Protein AF-A0AAD9Y9P7-F1 (afdb_monomer_lite)

pLDDT: mean 88.05, std 9.06, range [49.75, 97.0]

Organism: Colletotrichum kahawae (NCBI:txid34407)

Foldseek 3Di:
DDDDDPVCVVVVHDDPPPDPPLVVDDPVLSVLLVCLVVVNDLFLVNCVVVVPPPWDQAKPLGHGRGSLCLLVRPQLVVCL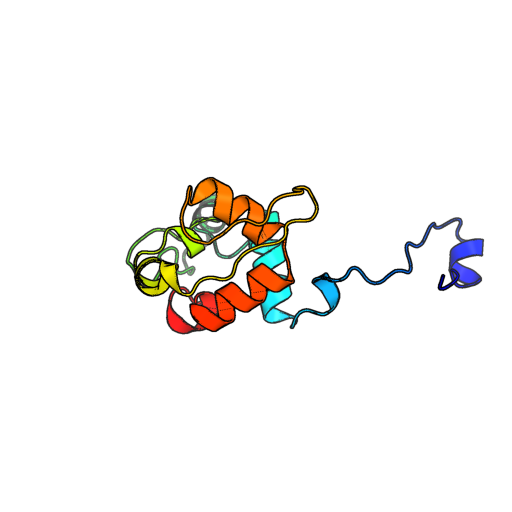QQQDFADAPPDPDTRHSPDDSVVVSVRLSRGSVSVVSSCVSRVCCNPTGDRD

Structure (mmCIF, N/CA/C/O backbone):
data_AF-A0AAD9Y9P7-F1
#
_entry.id   AF-A0AAD9Y9P7-F1
#
loop_
_atom_site.group_PDB
_atom_site.id
_atom_site.type_symbol
_atom_site.label_atom_id
_atom_site.label_alt_id
_atom_site.label_comp_id
_atom_site.label_asym_id
_atom_site.label_entity_id
_atom_site.label_seq_id
_atom_site.pdbx_PDB_ins_code
_atom_site.Cartn_x
_atom_site.Cartn_y
_atom_site.Cartn_z
_atom_site.occupancy
_atom_site.B_iso_or_equiv
_atom_site.auth_seq_id
_atom_site.auth_comp_id
_atom_site.auth_asym_id
_atom_site.auth_atom_id
_atom_site.pdbx_PDB_model_num
ATOM 1 N N . MET A 1 1 ? 12.086 1.059 -30.889 1.00 49.75 1 MET A N 1
ATOM 2 C CA . MET A 1 1 ? 11.120 2.103 -30.479 1.00 49.75 1 MET A CA 1
ATOM 3 C C . MET A 1 1 ? 9.863 1.916 -31.300 1.00 49.75 1 MET A C 1
ATOM 5 O O . MET A 1 1 ? 9.971 1.855 -32.516 1.00 49.75 1 MET A O 1
ATOM 9 N N . GLN A 1 2 ? 8.704 1.767 -30.666 1.00 58.31 2 GLN A N 1
ATOM 10 C CA . GLN A 1 2 ? 7.433 1.750 -31.390 1.00 58.31 2 GLN A CA 1
ATOM 11 C C . GLN A 1 2 ? 7.151 3.185 -31.864 1.00 58.31 2 GLN A C 1
ATOM 13 O O . GLN A 1 2 ? 7.325 4.120 -31.083 1.00 58.31 2 GLN A O 1
ATOM 18 N N . GLU A 1 3 ? 6.822 3.379 -33.143 1.00 63.97 3 GLU A N 1
ATOM 19 C CA . GLU A 1 3 ? 6.573 4.710 -33.712 1.00 63.97 3 GLU A CA 1
ATOM 20 C C . GLU A 1 3 ? 5.110 5.142 -33.577 1.00 63.97 3 GLU A C 1
ATOM 22 O O . GLU A 1 3 ? 4.192 4.332 -33.706 1.00 63.97 3 GLU A O 1
ATOM 27 N N . ALA A 1 4 ? 4.895 6.444 -33.345 1.00 68.25 4 ALA A N 1
ATOM 28 C CA . ALA A 1 4 ? 3.566 7.046 -33.265 1.00 68.25 4 ALA A CA 1
ATOM 29 C C . ALA A 1 4 ? 2.796 6.849 -34.576 1.00 68.25 4 ALA A C 1
ATOM 31 O O . ALA A 1 4 ? 3.348 7.023 -35.666 1.00 68.25 4 ALA A O 1
ATOM 32 N N . THR A 1 5 ? 1.510 6.508 -34.472 1.00 80.94 5 THR A N 1
ATOM 33 C CA . THR A 1 5 ? 0.661 6.279 -35.645 1.00 80.94 5 THR A CA 1
ATOM 34 C C . THR A 1 5 ? 0.574 7.541 -36.521 1.00 80.94 5 THR A C 1
ATOM 36 O O . THR A 1 5 ? 0.690 8.659 -36.006 1.00 80.94 5 THR A O 1
ATOM 39 N N . PRO A 1 6 ? 0.327 7.410 -37.841 1.00 84.38 6 PRO A N 1
ATOM 40 C CA . PRO A 1 6 ? 0.247 8.556 -38.755 1.00 84.38 6 PRO A CA 1
ATOM 41 C C . PRO A 1 6 ? -0.744 9.637 -38.302 1.00 84.38 6 PRO A C 1
ATOM 43 O O . PRO A 1 6 ? -0.467 10.828 -38.422 1.00 84.38 6 PRO A O 1
ATOM 46 N N . ARG A 1 7 ? -1.864 9.225 -37.696 1.00 83.94 7 ARG A N 1
ATOM 47 C CA . ARG A 1 7 ? -2.877 10.129 -37.140 1.00 83.94 7 ARG A CA 1
ATOM 48 C C . ARG A 1 7 ? -2.356 10.936 -35.946 1.00 83.94 7 ARG A C 1
ATOM 50 O O . ARG A 1 7 ? -2.652 12.118 -35.842 1.00 83.94 7 ARG A O 1
ATOM 57 N N . TYR A 1 8 ? -1.556 10.329 -35.069 1.00 83.69 8 TYR A N 1
ATOM 58 C CA . TYR A 1 8 ? -0.927 11.030 -33.942 1.00 83.69 8 TYR A CA 1
ATOM 59 C C . TYR A 1 8 ? 0.060 12.100 -34.423 1.00 83.69 8 TYR A C 1
ATOM 61 O O . TYR A 1 8 ? 0.059 13.218 -33.910 1.00 83.69 8 TYR A O 1
ATOM 69 N N . LYS A 1 9 ? 0.848 11.768 -35.459 1.00 81.12 9 LYS A N 1
ATOM 70 C CA . LYS A 1 9 ? 1.776 12.701 -36.114 1.00 81.12 9 LYS A CA 1
ATOM 71 C C . LYS A 1 9 ? 1.021 13.878 -36.758 1.00 81.12 9 LYS A C 1
ATOM 73 O O . LYS A 1 9 ? 1.410 15.021 -36.551 1.00 81.12 9 LYS A O 1
ATOM 78 N N . GLN A 1 10 ? -0.087 13.619 -37.463 1.00 88.12 10 GLN A N 1
ATOM 79 C CA . GLN A 1 10 ? -0.937 14.661 -38.068 1.00 88.12 10 GLN A CA 1
ATOM 80 C C . GLN A 1 10 ? -1.559 15.619 -37.043 1.00 88.12 10 GLN A C 1
ATOM 82 O O . GLN A 1 10 ? -1.725 16.798 -37.332 1.00 88.12 10 GLN A O 1
ATOM 87 N N . LEU A 1 11 ? -1.882 15.126 -35.847 1.00 87.00 11 LEU A N 1
ATOM 88 C CA . LEU A 1 11 ? -2.436 15.937 -34.760 1.00 87.00 11 LEU A CA 1
ATOM 89 C C . LEU A 1 11 ? -1.367 16.734 -33.986 1.00 87.00 11 LEU A C 1
ATOM 91 O O . LEU A 1 11 ? -1.708 17.437 -33.040 1.00 87.00 11 LEU A O 1
ATOM 95 N N . GLY A 1 12 ? -0.081 16.611 -34.338 1.00 86.12 12 GLY A N 1
ATOM 96 C CA . GLY A 1 12 ? 1.017 17.271 -33.622 1.00 86.12 12 GLY A CA 1
ATOM 97 C C . GLY A 1 12 ? 1.253 16.727 -32.207 1.00 86.12 12 GLY A C 1
ATOM 98 O O . GLY A 1 12 ? 1.905 17.377 -31.391 1.00 86.12 12 GLY A O 1
ATOM 99 N N . LEU A 1 13 ? 0.723 15.540 -31.896 1.00 81.00 13 LEU A N 1
ATOM 100 C CA . LEU A 1 13 ? 0.790 14.952 -30.563 1.00 81.00 13 LEU A CA 1
ATOM 101 C C . LEU A 1 13 ? 2.077 14.141 -30.386 1.00 81.00 13 LEU A C 1
ATOM 103 O O . LEU A 1 13 ? 2.427 13.297 -31.214 1.00 81.00 13 LEU A O 1
ATOM 107 N N . LYS A 1 14 ? 2.757 14.341 -29.254 1.00 77.19 14 LYS A N 1
ATOM 108 C CA . LYS A 1 14 ? 3.862 13.477 -28.818 1.00 77.19 14 LYS A CA 1
ATOM 109 C C . LYS A 1 14 ? 3.287 12.296 -28.034 1.00 77.19 14 LYS A C 1
ATOM 111 O O . LYS A 1 14 ? 2.610 12.501 -27.032 1.00 77.19 14 LYS A O 1
ATOM 116 N N . ALA A 1 15 ? 3.559 11.073 -28.485 1.00 69.06 15 ALA A N 1
ATOM 117 C CA . ALA A 1 15 ? 3.222 9.853 -27.755 1.00 69.06 15 ALA A CA 1
ATOM 118 C C . ALA A 1 15 ? 4.489 9.194 -27.217 1.00 69.06 15 ALA A C 1
ATOM 120 O O . ALA A 1 15 ? 5.386 8.847 -27.987 1.00 69.06 15 ALA A O 1
ATOM 121 N N . THR A 1 16 ? 4.533 8.961 -25.910 1.00 69.06 16 THR A N 1
ATOM 122 C CA . THR A 1 16 ? 5.480 8.017 -25.319 1.00 69.06 16 THR A CA 1
ATOM 123 C C . THR A 1 16 ? 4.876 6.624 -25.476 1.00 69.06 16 THR A C 1
ATOM 125 O O . THR A 1 16 ? 3.954 6.266 -24.754 1.00 69.06 16 THR A O 1
ATOM 128 N N . LEU A 1 17 ? 5.332 5.865 -26.475 1.00 69.38 17 LEU A N 1
ATOM 129 C CA . LEU A 1 17 ? 4.774 4.541 -26.791 1.00 69.38 17 LEU A CA 1
ATOM 130 C C . LEU A 1 17 ? 5.393 3.391 -25.992 1.00 69.38 17 LEU A C 1
ATOM 132 O O . LEU A 1 17 ? 4.972 2.247 -26.135 1.00 69.38 17 LEU A O 1
ATOM 136 N N . SER A 1 18 ? 6.395 3.664 -25.158 1.00 72.88 18 SER A N 1
ATOM 137 C CA . SER A 1 18 ? 6.854 2.674 -24.190 1.00 72.88 18 SER A CA 1
ATOM 138 C C . SER A 1 18 ? 5.782 2.509 -23.118 1.00 72.88 18 SER A C 1
ATOM 140 O O . SER A 1 18 ? 5.495 3.464 -22.395 1.00 72.88 18 SER A O 1
ATOM 142 N N . CYS A 1 19 ? 5.207 1.311 -23.017 1.00 74.25 19 CYS A N 1
ATOM 143 C CA . CYS A 1 19 ? 4.315 0.955 -21.920 1.00 74.25 19 CYS A CA 1
ATOM 144 C C . CYS A 1 19 ? 5.106 1.045 -20.602 1.00 74.25 19 CYS A C 1
ATOM 146 O O . CYS A 1 19 ? 6.107 0.332 -20.475 1.00 74.25 19 CYS A O 1
ATOM 148 N N . PRO A 1 20 ? 4.732 1.927 -19.656 1.00 81.19 20 PRO A N 1
ATOM 149 C CA . PRO A 1 20 ? 5.381 1.984 -18.354 1.00 81.19 20 PRO A CA 1
ATOM 150 C C . PRO A 1 20 ? 5.319 0.611 -17.668 1.00 81.19 20 PRO A C 1
ATOM 152 O O . PRO A 1 20 ? 4.279 -0.052 -17.753 1.00 81.19 20 PRO A O 1
ATOM 155 N N . PRO A 1 21 ? 6.395 0.165 -17.000 1.00 79.44 21 PRO A N 1
ATOM 156 C CA . PRO A 1 21 ? 6.458 -1.170 -16.408 1.00 79.44 21 PRO A CA 1
ATOM 157 C C . PRO A 1 21 ? 5.340 -1.421 -15.388 1.00 79.44 21 PRO A C 1
ATOM 159 O O . PRO A 1 21 ? 4.824 -2.534 -15.321 1.00 79.44 21 PRO A O 1
ATOM 162 N N . GLU A 1 22 ? 4.872 -0.401 -14.662 1.00 83.19 22 GLU A N 1
ATOM 163 C CA . GLU A 1 22 ? 3.758 -0.544 -13.718 1.00 83.19 22 GLU A CA 1
ATOM 164 C C . GLU A 1 22 ? 2.424 -0.934 -14.375 1.00 83.19 22 GLU A C 1
ATOM 166 O O . GLU A 1 22 ? 1.549 -1.464 -13.696 1.00 83.19 22 GLU A O 1
ATOM 171 N N . LEU A 1 23 ? 2.248 -0.717 -15.686 1.00 86.94 23 LEU A N 1
ATOM 172 C CA . LEU A 1 23 ? 1.034 -1.135 -16.398 1.00 86.94 23 LEU A CA 1
ATOM 173 C C . LEU A 1 23 ? 0.989 -2.645 -16.665 1.00 86.94 23 LEU A C 1
ATOM 175 O O . LEU A 1 23 ? -0.047 -3.148 -17.096 1.00 86.94 23 LEU A O 1
ATOM 179 N N . SER A 1 24 ? 2.078 -3.371 -16.396 1.00 88.12 24 SER A N 1
ATOM 180 C CA . SER A 1 24 ? 2.075 -4.839 -16.390 1.00 88.12 24 SER A CA 1
ATOM 181 C C . SER A 1 24 ? 1.386 -5.430 -15.153 1.00 88.12 24 SER A C 1
ATOM 183 O O . SER A 1 24 ? 1.010 -6.603 -15.163 1.00 88.12 24 SER A O 1
ATOM 185 N N . LEU A 1 25 ? 1.183 -4.624 -14.103 1.00 91.56 25 LEU A N 1
ATOM 186 C CA . LEU A 1 25 ? 0.542 -5.064 -12.870 1.00 91.56 25 LEU A CA 1
ATOM 187 C C . LEU A 1 25 ? -0.928 -5.453 -13.100 1.00 91.56 25 LEU A C 1
ATOM 189 O O . LEU A 1 25 ? -1.638 -4.802 -13.877 1.00 91.56 25 LEU A O 1
ATOM 193 N N . PRO A 1 26 ? -1.453 -6.432 -12.338 1.00 94.12 26 PRO A N 1
ATOM 194 C CA . PRO A 1 26 ? -2.886 -6.675 -12.275 1.00 94.12 26 PRO A CA 1
ATOM 195 C C . PRO A 1 26 ? -3.648 -5.389 -11.936 1.00 94.12 26 PRO A C 1
ATOM 197 O O . PRO A 1 26 ? -3.266 -4.641 -11.033 1.00 94.12 26 PRO A O 1
ATOM 200 N N . ARG A 1 27 ? -4.777 -5.155 -12.615 1.00 93.62 27 ARG A N 1
ATOM 201 C CA . ARG A 1 27 ? -5.566 -3.913 -12.497 1.00 93.62 27 ARG A CA 1
ATOM 202 C C . ARG A 1 27 ? -5.884 -3.517 -11.050 1.00 93.62 27 AR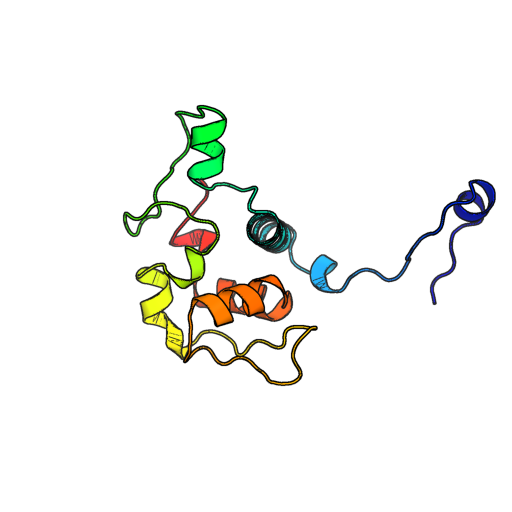G A C 1
ATOM 204 O O . ARG A 1 27 ? -5.845 -2.333 -10.726 1.00 93.62 27 ARG A O 1
ATOM 211 N N . ALA A 1 28 ? -6.201 -4.487 -10.191 1.00 92.31 28 ALA A N 1
ATOM 212 C CA . ALA A 1 28 ? -6.490 -4.238 -8.778 1.00 92.31 28 ALA A CA 1
ATOM 213 C C . ALA A 1 28 ? -5.261 -3.702 -8.021 1.00 92.31 28 ALA A C 1
ATOM 215 O O . ALA A 1 28 ? -5.363 -2.716 -7.294 1.00 92.31 28 ALA A O 1
ATOM 216 N N . ILE A 1 29 ? -4.088 -4.298 -8.245 1.00 94.00 29 ILE A N 1
ATOM 217 C CA . ILE A 1 29 ? -2.826 -3.874 -7.627 1.00 94.00 29 ILE A CA 1
ATOM 218 C C . ILE A 1 29 ? -2.433 -2.488 -8.136 1.00 94.00 29 ILE A C 1
ATOM 220 O O . ILE A 1 29 ? -2.139 -1.603 -7.332 1.00 94.00 29 ILE A O 1
ATOM 224 N N . LEU A 1 30 ? -2.511 -2.270 -9.453 1.00 94.81 30 LEU A N 1
ATOM 225 C CA . LEU A 1 30 ? -2.234 -0.970 -10.063 1.00 94.81 30 LEU A CA 1
ATOM 226 C C . LEU A 1 30 ? -3.123 0.130 -9.474 1.00 94.81 30 LEU A C 1
ATOM 228 O O . LEU A 1 30 ? -2.633 1.205 -9.135 1.00 94.81 30 LEU A O 1
ATOM 232 N N . HIS A 1 31 ? -4.418 -0.145 -9.297 1.00 93.62 31 HIS A N 1
ATOM 233 C CA . HIS A 1 31 ? -5.334 0.789 -8.650 1.00 93.62 31 HIS A CA 1
ATOM 234 C C . HIS A 1 31 ? -4.835 1.184 -7.244 1.00 93.62 31 HIS A C 1
ATOM 236 O O . HIS A 1 31 ? -4.803 2.369 -6.916 1.00 93.62 31 HIS A O 1
ATOM 242 N N . HIS A 1 32 ? -4.440 0.217 -6.408 1.00 93.88 32 HIS A N 1
ATOM 243 C CA . HIS A 1 32 ? -3.958 0.501 -5.050 1.00 93.88 32 HIS A CA 1
ATOM 244 C C . HIS A 1 32 ? -2.633 1.268 -5.033 1.00 93.88 32 HIS A C 1
ATOM 246 O O . HIS A 1 32 ? -2.477 2.191 -4.234 1.00 93.88 32 HIS A O 1
ATOM 252 N N . LEU A 1 33 ? -1.709 0.938 -5.937 1.00 94.81 33 LEU A N 1
ATOM 253 C CA . LEU A 1 33 ? -0.450 1.664 -6.087 1.00 94.81 33 LEU A CA 1
ATOM 254 C C . LEU A 1 33 ? -0.698 3.136 -6.450 1.00 94.81 33 LEU A C 1
ATOM 256 O O . LEU A 1 33 ? -0.115 4.035 -5.844 1.00 94.81 33 LEU A O 1
ATOM 260 N N . LEU A 1 34 ? -1.592 3.400 -7.408 1.00 94.12 34 LEU A N 1
ATOM 261 C CA . LEU A 1 34 ? -1.951 4.763 -7.809 1.00 94.12 34 LEU A CA 1
ATOM 262 C C . LEU A 1 34 ? -2.649 5.535 -6.681 1.00 94.12 34 LEU A C 1
ATOM 264 O O . LEU A 1 34 ? -2.362 6.719 -6.487 1.00 94.12 34 LEU A O 1
ATOM 268 N N . ALA A 1 35 ? -3.512 4.876 -5.904 1.00 93.19 35 ALA A N 1
ATOM 269 C CA . ALA A 1 35 ? -4.134 5.477 -4.728 1.00 93.19 35 ALA A CA 1
ATOM 270 C C . ALA A 1 35 ? -3.084 5.880 -3.679 1.00 93.19 35 ALA A C 1
ATOM 272 O O . ALA A 1 35 ? -3.082 7.019 -3.221 1.00 93.19 35 ALA A O 1
ATOM 273 N N . ALA A 1 36 ? -2.132 4.993 -3.367 1.00 92.69 36 ALA A N 1
ATOM 274 C CA . ALA A 1 36 ? -1.050 5.280 -2.424 1.00 92.69 36 ALA A CA 1
ATOM 275 C C . ALA A 1 36 ? -0.126 6.417 -2.906 1.00 92.69 36 ALA A C 1
ATOM 277 O O . ALA A 1 36 ? 0.295 7.251 -2.110 1.00 92.69 36 ALA A O 1
ATOM 278 N N . ARG A 1 37 ? 0.162 6.492 -4.214 1.00 92.69 37 ARG A N 1
ATOM 279 C CA . ARG A 1 37 ? 0.975 7.571 -4.813 1.00 92.69 37 ARG A CA 1
ATOM 280 C C . ARG A 1 37 ? 0.282 8.931 -4.783 1.00 92.69 37 ARG A C 1
ATOM 282 O O . ARG A 1 37 ? 0.940 9.948 -4.594 1.00 92.69 37 ARG A O 1
ATOM 289 N N . SER A 1 38 ? -1.021 8.951 -5.042 1.00 91.31 38 SER A N 1
ATOM 290 C CA . SER A 1 38 ? -1.795 10.192 -5.153 1.00 91.31 38 SER A CA 1
ATOM 291 C C . SER A 1 38 ? -2.379 10.669 -3.825 1.00 91.31 38 SER A C 1
ATOM 293 O O . SER A 1 38 ? -2.834 11.806 -3.752 1.00 91.31 38 SER A O 1
ATOM 295 N N . GLY A 1 39 ? -2.414 9.805 -2.805 1.00 86.62 39 GLY A N 1
ATOM 296 C CA . GLY A 1 39 ? -3.176 10.035 -1.577 1.00 86.62 39 GLY A CA 1
ATOM 297 C C . GLY A 1 39 ? -4.695 10.015 -1.793 1.00 86.62 39 GLY A C 1
ATOM 298 O O . GLY A 1 39 ? -5.448 10.314 -0.872 1.00 86.62 39 GLY A O 1
ATOM 299 N N . HIS A 1 40 ? -5.163 9.665 -2.996 1.00 80.75 40 HIS A N 1
ATOM 300 C CA . HIS A 1 40 ? -6.577 9.625 -3.351 1.00 80.75 40 HIS A CA 1
ATOM 301 C C . HIS A 1 40 ? -7.034 8.174 -3.474 1.00 80.75 40 HIS A C 1
ATOM 303 O O . HIS A 1 40 ? -6.824 7.505 -4.487 1.00 80.75 40 HIS A O 1
ATOM 309 N N . GLY A 1 41 ? -7.659 7.679 -2.412 1.00 82.88 41 GLY A N 1
ATOM 310 C CA . GLY A 1 41 ? -8.128 6.308 -2.301 1.00 82.88 41 GLY A CA 1
ATOM 311 C C . GLY A 1 41 ? -9.203 6.173 -1.237 1.00 82.88 41 GLY A C 1
ATOM 312 O O . GLY A 1 41 ? -9.810 7.156 -0.820 1.00 82.88 41 GLY A O 1
ATOM 313 N N . ASP A 1 42 ? -9.413 4.939 -0.795 1.00 84.69 42 ASP A N 1
ATOM 314 C CA . ASP A 1 42 ? -10.248 4.631 0.367 1.00 84.69 42 ASP A CA 1
ATOM 315 C C . ASP A 1 42 ? -9.464 4.939 1.655 1.00 84.69 42 ASP A C 1
ATOM 317 O O . ASP A 1 42 ? -8.983 4.045 2.350 1.00 84.69 42 ASP A O 1
ATOM 321 N N . PHE A 1 43 ? -9.228 6.231 1.881 1.00 88.19 43 PHE A N 1
ATOM 322 C CA . PHE A 1 43 ? -8.508 6.760 3.033 1.00 88.19 43 PHE A CA 1
ATOM 323 C C . PHE A 1 43 ? -9.418 7.674 3.838 1.00 88.19 43 PHE A C 1
ATOM 325 O O . PHE A 1 43 ? -10.254 8.388 3.274 1.00 88.19 43 PHE A O 1
ATOM 332 N N . GLU A 1 44 ? -9.215 7.689 5.152 1.00 87.56 44 GLU A N 1
ATOM 333 C CA . GLU A 1 44 ? -10.053 8.437 6.083 1.00 87.56 44 GLU A CA 1
ATOM 334 C C . GLU A 1 44 ? -10.160 9.916 5.683 1.00 87.56 44 GLU A C 1
ATOM 336 O O . GLU A 1 44 ? -11.267 10.431 5.511 1.00 87.56 44 GLU A O 1
ATOM 341 N N . GLN A 1 45 ? -9.021 10.570 5.430 1.00 85.56 45 GLN A N 1
ATOM 342 C CA . GLN A 1 45 ? -8.970 11.989 5.061 1.00 85.56 45 GLN A CA 1
ATOM 343 C C . GLN A 1 45 ? -9.822 12.327 3.828 1.00 85.56 45 GLN A C 1
ATOM 345 O O . GLN A 1 45 ? -10.443 13.391 3.769 1.00 85.56 45 GLN A O 1
ATOM 350 N N . TYR A 1 46 ? -9.873 11.433 2.833 1.00 86.56 46 TYR A N 1
ATOM 351 C CA . TYR A 1 46 ? -10.691 11.637 1.638 1.00 86.56 46 TYR A CA 1
ATOM 352 C C . TYR A 1 46 ? -12.179 11.585 1.993 1.00 86.56 46 TYR A C 1
ATOM 354 O O . TYR A 1 46 ? -12.927 12.512 1.686 1.00 86.56 46 TYR A O 1
ATOM 362 N N . HIS A 1 47 ? -12.611 10.539 2.693 1.00 86.31 47 HIS A N 1
ATOM 363 C CA . HIS A 1 47 ? -14.015 10.378 3.061 1.00 86.31 47 HIS A CA 1
ATOM 364 C C . HIS A 1 47 ? -1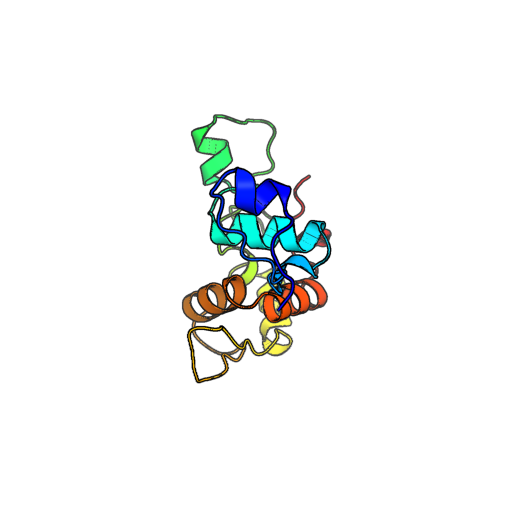4.509 11.465 4.019 1.00 86.31 47 HIS A C 1
ATOM 366 O O . HIS A 1 47 ? -15.626 11.950 3.848 1.00 86.31 47 HIS A O 1
ATOM 372 N N . GLN A 1 48 ? -13.667 11.912 4.955 1.00 86.81 48 GLN A N 1
ATOM 373 C CA . GLN A 1 48 ? -13.964 13.049 5.827 1.00 86.81 48 GLN A CA 1
ATOM 374 C C . GLN A 1 48 ? -14.143 14.342 5.024 1.00 86.81 48 GLN A C 1
ATOM 376 O O . GLN A 1 48 ? -15.130 15.052 5.208 1.00 86.81 48 GLN A O 1
ATOM 381 N N . ARG A 1 49 ? -13.233 14.631 4.083 1.00 87.75 49 ARG A N 1
ATOM 382 C CA . ARG A 1 49 ? -13.298 15.841 3.251 1.00 87.75 49 ARG A CA 1
ATOM 383 C C . ARG A 1 49 ? -14.580 15.925 2.417 1.00 87.75 49 ARG A C 1
ATOM 385 O O . ARG A 1 49 ? -15.074 17.026 2.189 1.00 87.75 49 ARG A O 1
ATOM 392 N N . PHE A 1 50 ? -15.097 14.788 1.954 1.00 85.12 50 PHE A N 1
ATOM 393 C CA . PHE A 1 50 ? -16.302 14.710 1.119 1.00 85.12 50 PHE A CA 1
ATOM 394 C C . PHE A 1 50 ? -17.564 14.274 1.885 1.00 85.12 50 PHE A C 1
ATOM 396 O O . PHE A 1 50 ? -18.611 14.087 1.272 1.00 85.12 50 PHE A O 1
ATOM 403 N N . ASN A 1 51 ? -17.487 14.152 3.216 1.00 85.25 51 ASN A N 1
ATOM 404 C CA . ASN A 1 51 ? -18.588 13.752 4.098 1.00 85.25 51 ASN A CA 1
ATOM 405 C C . ASN A 1 51 ? -19.287 12.439 3.680 1.00 85.25 51 ASN A C 1
ATOM 407 O O . ASN A 1 51 ? -20.512 12.321 3.705 1.00 85.25 51 ASN A O 1
ATOM 411 N N . HIS A 1 52 ? -18.502 11.444 3.269 1.00 85.12 52 HIS A N 1
ATOM 412 C CA . HIS A 1 52 ? -19.010 10.119 2.920 1.00 85.12 52 HIS A CA 1
ATOM 413 C C . HIS A 1 52 ? -19.204 9.274 4.189 1.00 85.12 52 HIS A C 1
ATOM 415 O O . HIS A 1 52 ? -18.242 8.729 4.724 1.00 85.12 52 HIS A O 1
ATOM 421 N N . THR A 1 53 ? -20.446 9.141 4.658 1.00 79.88 53 THR A N 1
ATOM 422 C CA . THR A 1 53 ? -20.777 8.480 5.937 1.00 79.88 53 THR A CA 1
ATOM 423 C C . THR A 1 53 ? -20.828 6.954 5.877 1.00 79.88 53 THR A C 1
ATOM 425 O O . THR A 1 53 ? -20.819 6.305 6.917 1.00 79.88 53 THR A O 1
ATOM 428 N N . GLU A 1 54 ? -20.892 6.369 4.682 1.00 81.31 54 GLU A N 1
ATOM 429 C CA . GLU A 1 54 ? -21.010 4.914 4.490 1.00 81.31 54 GLU A CA 1
ATOM 430 C C . GLU A 1 54 ? -19.654 4.194 4.420 1.00 81.31 54 GLU A C 1
ATOM 432 O O . GLU A 1 54 ? -19.601 2.968 4.352 1.00 81.31 54 GLU A O 1
ATOM 437 N N . ALA A 1 55 ? -18.544 4.936 4.412 1.00 82.06 55 ALA A N 1
ATOM 438 C CA . ALA A 1 55 ? -17.222 4.357 4.225 1.00 82.06 55 ALA A CA 1
ATOM 439 C C . ALA A 1 55 ? -16.651 3.780 5.524 1.00 82.06 55 ALA A C 1
ATOM 441 O O . ALA A 1 55 ? -16.687 4.410 6.582 1.00 82.06 55 ALA A O 1
ATOM 442 N N . LEU A 1 56 ? -16.044 2.596 5.426 1.00 84.50 56 LEU A N 1
ATOM 443 C CA . LEU A 1 56 ? -15.278 2.024 6.524 1.00 84.50 56 LEU A CA 1
ATOM 444 C C . LEU A 1 56 ? -13.940 2.764 6.643 1.00 84.50 56 LEU A C 1
ATOM 446 O O . LEU A 1 56 ? -13.003 2.471 5.903 1.00 84.50 56 LEU A O 1
ATOM 450 N N . LEU A 1 57 ? -13.850 3.704 7.586 1.00 88.38 57 LEU A N 1
ATOM 451 C CA . LEU A 1 57 ? -12.668 4.560 7.777 1.00 88.38 57 LEU A CA 1
ATOM 452 C C . LEU A 1 57 ? -11.527 3.876 8.535 1.00 88.38 57 LEU A C 1
ATOM 454 O O . LEU A 1 57 ? -10.401 4.369 8.539 1.00 88.38 57 LEU A O 1
ATOM 458 N N . THR A 1 58 ? -11.801 2.736 9.166 1.00 91.94 58 THR A N 1
ATOM 459 C CA . THR A 1 58 ? -10.840 2.013 9.996 1.00 91.94 58 THR A CA 1
ATOM 460 C C . THR A 1 58 ? -10.421 0.696 9.356 1.00 91.94 58 THR A C 1
ATOM 462 O O . THR A 1 58 ? -11.180 -0.001 8.684 1.00 91.94 58 THR A O 1
ATOM 465 N N . CYS A 1 59 ? -9.162 0.334 9.558 1.00 94.06 59 CYS A N 1
ATOM 466 C CA . CYS A 1 59 ? -8.640 -0.979 9.221 1.00 94.06 59 CYS A CA 1
ATOM 467 C C . CYS A 1 59 ? -9.152 -2.020 10.228 1.00 94.06 59 CYS A C 1
ATOM 469 O O . CYS A 1 59 ? -9.456 -1.697 11.375 1.00 94.06 59 CYS A O 1
ATOM 471 N N . SER A 1 60 ? -9.132 -3.312 9.881 1.00 94.25 60 SER A N 1
ATOM 472 C CA . SER A 1 60 ? -9.435 -4.384 10.847 1.00 94.25 60 SER A CA 1
ATOM 473 C C . SER A 1 60 ? -8.421 -4.481 12.002 1.00 94.25 60 SER A C 1
ATOM 475 O O . SER A 1 60 ? -8.566 -5.314 12.903 1.00 94.25 60 SER A O 1
ATOM 477 N N . CYS A 1 61 ? -7.344 -3.689 11.974 1.00 94.00 61 CYS A N 1
ATOM 478 C CA . CYS A 1 61 ? -6.479 -3.474 13.127 1.00 94.00 61 CYS A CA 1
ATOM 479 C C . CYS A 1 61 ? -6.967 -2.362 14.073 1.00 94.00 61 CYS A C 1
ATOM 481 O O . CYS A 1 61 ? -6.338 -2.158 15.101 1.00 94.00 61 CYS A O 1
ATOM 483 N N . GLY A 1 62 ? -8.061 -1.671 13.766 1.00 92.38 62 GLY A N 1
ATOM 484 C CA . GLY A 1 62 ? -8.655 -0.618 14.593 1.00 92.38 62 GLY A CA 1
ATOM 485 C C . GLY A 1 62 ? -8.079 0.785 14.388 1.00 92.38 62 GLY A C 1
ATOM 486 O O . GLY A 1 62 ? -8.592 1.715 14.993 1.00 92.38 62 GLY A O 1
ATOM 487 N N . GLU A 1 63 ? -7.060 0.950 13.544 1.00 92.94 63 GLU A N 1
ATOM 488 C CA . GLU A 1 63 ? -6.482 2.262 13.216 1.00 92.94 63 GLU A CA 1
ATOM 489 C C . GLU A 1 63 ? -7.157 2.869 11.983 1.00 92.94 63 GLU A C 1
ATOM 491 O O . GLU A 1 63 ? -7.713 2.137 11.157 1.00 92.94 63 GLU A O 1
ATOM 496 N N . ALA A 1 64 ? -7.062 4.190 11.836 1.00 91.88 64 ALA A N 1
ATOM 497 C CA . ALA A 1 64 ? -7.540 4.901 10.656 1.00 91.88 64 ALA A CA 1
ATOM 498 C C . ALA A 1 64 ? -6.833 4.430 9.372 1.00 91.88 64 ALA A C 1
ATOM 500 O O . ALA A 1 64 ? -5.648 4.073 9.364 1.00 91.88 64 ALA A O 1
ATOM 501 N N . LYS A 1 65 ? -7.573 4.435 8.260 1.00 91.75 65 LYS A N 1
ATOM 502 C CA . LYS A 1 65 ? -7.043 4.166 6.921 1.00 91.75 65 LYS A CA 1
ATOM 503 C C . LYS A 1 65 ? -6.263 5.380 6.413 1.00 91.75 65 LYS A C 1
ATOM 505 O O . LYS A 1 65 ? -6.779 6.180 5.638 1.00 91.75 65 LYS A O 1
ATOM 510 N N . GLU A 1 66 ? -5.009 5.487 6.827 1.00 92.06 66 GLU A N 1
ATOM 511 C CA . GLU A 1 66 ? -4.058 6.461 6.284 1.00 92.06 66 GLU A CA 1
ATOM 512 C C . GLU A 1 66 ? -3.332 5.927 5.038 1.00 92.06 66 GLU A C 1
ATOM 514 O O . GLU A 1 66 ? -3.279 4.720 4.781 1.00 92.06 66 GLU A O 1
ATOM 519 N N . VAL A 1 67 ? -2.741 6.836 4.259 1.00 92.00 67 VAL A N 1
ATOM 520 C CA . VAL A 1 67 ? -2.088 6.516 2.975 1.00 92.00 67 VAL A CA 1
ATOM 521 C C . VAL A 1 67 ? -0.916 5.544 3.145 1.00 92.00 67 VAL A C 1
ATOM 523 O O . VAL A 1 67 ? -0.720 4.643 2.328 1.00 92.00 67 VAL A O 1
ATOM 526 N N . ASP A 1 68 ? -0.148 5.696 4.221 1.00 94.06 68 ASP A N 1
ATOM 527 C CA . ASP A 1 68 ? 0.999 4.855 4.565 1.00 94.06 68 ASP A CA 1
ATOM 528 C C . ASP A 1 68 ? 0.636 3.698 5.511 1.00 94.06 68 ASP A C 1
ATOM 530 O O . ASP A 1 68 ? 1.498 2.882 5.858 1.00 94.06 68 ASP A O 1
ATOM 534 N N . HIS A 1 69 ? -0.646 3.557 5.875 1.00 94.94 69 HIS A N 1
ATOM 535 C CA . HIS A 1 69 ? -1.096 2.592 6.874 1.00 94.94 69 HIS A CA 1
ATOM 536 C C . HIS A 1 69 ? -0.672 1.156 6.545 1.00 94.94 69 HIS A C 1
ATOM 538 O O . HIS A 1 69 ? -0.392 0.384 7.456 1.00 94.94 69 HIS A O 1
ATOM 544 N N . LEU A 1 70 ? -0.536 0.779 5.268 1.00 94.81 70 LEU A N 1
ATOM 545 C CA . LEU A 1 70 ? -0.087 -0.567 4.895 1.00 94.81 70 LEU A CA 1
ATOM 546 C C . LEU A 1 70 ? 1.254 -0.976 5.528 1.00 94.81 70 LEU A C 1
ATOM 548 O O . LEU A 1 70 ? 1.400 -2.138 5.913 1.00 94.81 70 LEU A O 1
ATOM 552 N N . VAL A 1 71 ? 2.204 -0.048 5.702 1.00 96.06 71 VAL A N 1
ATOM 553 C CA . VAL A 1 71 ? 3.500 -0.344 6.341 1.00 96.06 71 VAL A CA 1
ATOM 554 C C . VAL A 1 71 ? 3.478 -0.120 7.856 1.00 96.06 71 VAL A C 1
ATOM 556 O O . VAL A 1 71 ? 4.346 -0.624 8.560 1.00 96.06 71 VAL A O 1
ATOM 559 N N . TYR A 1 72 ? 2.501 0.622 8.377 1.00 95.94 72 TYR A N 1
ATOM 560 C CA . TYR A 1 72 ? 2.352 0.869 9.817 1.00 95.94 72 TYR A CA 1
ATOM 561 C C . TYR A 1 72 ? 1.341 -0.065 10.488 1.00 95.94 72 TYR A C 1
ATOM 563 O O . TYR A 1 72 ? 1.276 -0.141 11.714 1.00 95.94 72 TYR A O 1
ATOM 571 N N . CYS A 1 73 ? 0.562 -0.811 9.709 1.00 96.56 73 CYS A N 1
ATOM 572 C CA . CYS A 1 73 ? -0.450 -1.705 10.231 1.00 96.56 73 CYS A CA 1
ATOM 573 C C . CYS A 1 73 ? 0.198 -2.795 11.087 1.00 96.56 73 CYS A C 1
ATOM 575 O O . CYS A 1 73 ? 1.022 -3.581 10.620 1.00 96.56 73 CYS A O 1
ATOM 577 N N . ARG A 1 74 ? -0.242 -2.928 12.343 1.00 95.94 74 ARG A N 1
ATOM 578 C CA . ARG A 1 74 ? 0.281 -3.972 13.240 1.00 95.94 74 ARG A CA 1
ATOM 579 C C . ARG A 1 74 ? 0.175 -5.379 12.642 1.00 95.94 74 ARG A C 1
ATOM 581 O O . ARG A 1 74 ? 1.046 -6.206 12.877 1.00 95.94 74 ARG A O 1
ATOM 588 N N . LYS A 1 75 ? -0.865 -5.650 11.840 1.00 96.12 75 LYS A N 1
ATOM 589 C CA . LYS A 1 75 ? -1.078 -6.961 11.206 1.00 96.12 75 LYS A CA 1
ATOM 590 C C . LYS A 1 75 ? -0.066 -7.247 10.091 1.00 96.12 75 LYS A C 1
ATOM 592 O O . LYS A 1 75 ? 0.319 -8.400 9.927 1.00 96.12 75 LYS A O 1
ATOM 597 N N . THR A 1 76 ? 0.399 -6.230 9.362 1.00 95.81 76 THR A N 1
ATOM 598 C CA . THR A 1 76 ? 1.458 -6.399 8.351 1.00 95.81 76 THR A CA 1
ATOM 599 C C . THR A 1 76 ? 2.835 -6.449 9.005 1.00 95.81 76 THR A C 1
ATOM 601 O O . THR A 1 76 ? 3.673 -7.256 8.599 1.00 95.81 76 THR A O 1
ATOM 604 N N . LEU A 1 77 ? 3.052 -5.657 10.062 1.00 95.81 77 LEU A N 1
ATOM 605 C CA . LEU A 1 77 ? 4.312 -5.597 10.809 1.00 95.81 77 LEU A CA 1
ATOM 606 C C . LEU A 1 77 ? 4.711 -6.936 11.443 1.00 95.81 77 LEU A C 1
ATOM 608 O O . LEU A 1 77 ? 5.901 -7.231 11.525 1.00 95.81 77 LEU A O 1
ATOM 612 N N . VAL A 1 78 ? 3.750 -7.787 11.820 1.00 94.88 78 VAL A N 1
ATOM 613 C CA . VAL A 1 78 ? 4.035 -9.156 12.302 1.00 94.88 78 VAL A CA 1
ATOM 614 C C . VAL A 1 78 ? 4.832 -9.969 11.272 1.00 94.88 78 VAL A C 1
ATOM 616 O O . VAL A 1 78 ? 5.658 -10.798 11.645 1.00 94.88 78 VAL A O 1
ATOM 619 N N . ARG A 1 79 ? 4.636 -9.709 9.974 1.00 94.44 79 ARG A N 1
ATOM 620 C CA . ARG A 1 79 ? 5.341 -10.380 8.869 1.00 94.44 79 ARG A CA 1
ATOM 621 C C . ARG A 1 79 ? 6.458 -9.531 8.270 1.00 94.44 79 ARG A C 1
ATOM 623 O O . ARG A 1 79 ? 6.927 -9.829 7.178 1.00 94.44 79 ARG A O 1
ATOM 630 N N . ARG A 1 80 ? 6.913 -8.487 8.968 1.00 95.31 80 ARG A N 1
ATOM 631 C CA . ARG A 1 80 ? 7.876 -7.516 8.432 1.00 95.31 80 ARG A CA 1
ATOM 632 C C . ARG A 1 80 ? 9.155 -8.145 7.889 1.00 95.31 80 ARG A C 1
ATOM 634 O O . ARG A 1 80 ? 9.669 -7.691 6.879 1.00 95.31 80 ARG A O 1
ATOM 641 N N . GLN A 1 81 ? 9.657 -9.202 8.521 1.00 94.19 81 GLN A N 1
ATOM 642 C CA . GLN A 1 81 ? 10.864 -9.893 8.050 1.00 94.19 81 GLN A CA 1
ATOM 643 C C . GLN A 1 81 ? 10.691 -10.566 6.676 1.00 94.19 81 GLN A C 1
ATOM 645 O O . GLN A 1 81 ? 11.684 -10.847 6.019 1.00 94.19 81 GLN A O 1
ATOM 650 N N . GLN A 1 82 ? 9.451 -10.816 6.245 1.00 95.94 82 GLN A N 1
ATOM 651 C CA . GLN A 1 82 ? 9.118 -11.446 4.962 1.00 95.94 82 GLN A CA 1
ATOM 652 C C . GLN A 1 82 ? 8.843 -10.422 3.854 1.00 95.94 82 GLN A C 1
ATOM 654 O O . GLN A 1 82 ? 8.614 -10.804 2.711 1.00 95.94 82 GLN A O 1
ATOM 659 N N . TRP A 1 83 ? 8.806 -9.127 4.178 1.00 97.00 83 TRP A N 1
ATOM 660 C CA . TRP A 1 83 ? 8.563 -8.090 3.182 1.00 97.00 83 TRP A CA 1
ATOM 661 C C . TRP A 1 83 ? 9.716 -8.020 2.167 1.00 97.00 83 TRP A C 1
ATOM 663 O O . TRP A 1 83 ? 10.870 -8.267 2.530 1.00 97.00 83 TRP A O 1
ATOM 673 N N . PRO A 1 84 ? 9.433 -7.658 0.904 1.00 96.75 84 PRO A N 1
ATOM 674 C CA . PRO A 1 84 ? 10.439 -7.659 -0.148 1.00 96.75 84 PRO A CA 1
ATOM 675 C C . PRO A 1 84 ? 11.506 -6.582 0.069 1.00 96.75 84 PRO A C 1
ATOM 677 O O . PRO A 1 84 ? 11.250 -5.515 0.640 1.00 96.75 84 PRO A O 1
ATOM 680 N N . THR A 1 85 ? 12.698 -6.845 -0.460 1.00 95.69 85 THR A N 1
ATOM 681 C CA . THR A 1 85 ? 13.708 -5.810 -0.690 1.00 95.69 85 THR A CA 1
ATOM 682 C C . THR A 1 85 ? 13.319 -5.008 -1.928 1.00 95.69 85 THR A C 1
ATOM 684 O O . THR A 1 85 ? 13.120 -5.577 -2.999 1.00 95.69 85 THR A O 1
ATOM 687 N N . LEU A 1 86 ? 13.227 -3.690 -1.781 1.00 94.19 86 LEU A N 1
ATOM 688 C CA . LEU A 1 86 ? 12.746 -2.781 -2.819 1.00 94.19 86 LEU A CA 1
ATOM 689 C C . LEU A 1 86 ? 13.902 -2.198 -3.631 1.00 94.19 86 LEU A C 1
ATOM 691 O O . LEU A 1 86 ? 14.957 -1.883 -3.074 1.00 94.19 86 LEU A O 1
ATOM 695 N N . HIS A 1 87 ? 13.662 -1.959 -4.917 1.00 90.25 87 HIS A N 1
ATOM 696 C CA . HIS A 1 87 ? 14.622 -1.398 -5.869 1.00 90.25 87 HIS A CA 1
ATOM 697 C C . HIS A 1 87 ? 14.049 -0.134 -6.535 1.00 90.25 87 HIS A C 1
ATOM 699 O O . HIS A 1 87 ? 13.766 -0.121 -7.733 1.00 90.25 87 HIS A O 1
ATOM 705 N N . PRO A 1 88 ? 13.835 0.953 -5.769 1.00 79.88 88 PRO A N 1
ATOM 706 C CA . PRO A 1 88 ? 13.179 2.146 -6.288 1.00 79.88 88 PRO A CA 1
ATOM 707 C C . PRO A 1 88 ? 14.052 2.858 -7.325 1.00 79.88 88 PRO A C 1
ATOM 709 O O . PRO A 1 88 ? 15.243 3.071 -7.104 1.00 79.88 88 PRO A O 1
ATOM 712 N N . TYR A 1 89 ? 13.429 3.324 -8.412 1.00 71.62 89 TYR A N 1
ATOM 713 C CA . TYR A 1 89 ? 14.103 3.948 -9.562 1.00 71.62 89 TYR A CA 1
ATOM 714 C C . TYR A 1 89 ? 15.078 5.083 -9.191 1.00 71.62 89 TYR A C 1
ATOM 716 O O . TYR A 1 89 ? 16.086 5.307 -9.856 1.00 71.62 89 TYR A O 1
ATOM 724 N N . SER A 1 90 ? 14.788 5.815 -8.114 1.00 69.50 90 SER A N 1
ATOM 725 C CA . SER A 1 90 ? 15.567 6.967 -7.660 1.00 69.50 90 SER A CA 1
ATOM 726 C C . SER A 1 90 ? 16.737 6.632 -6.725 1.00 69.50 90 SER A C 1
ATOM 728 O O . SER A 1 90 ? 17.512 7.538 -6.410 1.00 69.50 90 SER A O 1
ATOM 730 N N . ARG A 1 91 ? 16.913 5.378 -6.271 1.00 66.94 91 ARG A N 1
ATOM 731 C CA . ARG A 1 91 ? 18.035 5.001 -5.388 1.00 66.94 91 ARG A CA 1
ATOM 732 C C . ARG A 1 91 ? 18.936 3.950 -6.014 1.00 66.94 91 ARG A C 1
ATOM 734 O O . ARG A 1 91 ? 18.482 2.981 -6.598 1.00 66.94 91 ARG A O 1
ATOM 741 N N . ARG A 1 92 ? 20.241 4.125 -5.793 1.00 67.81 92 ARG A N 1
ATOM 742 C CA . ARG A 1 92 ? 21.268 3.138 -6.158 1.00 67.81 92 ARG A CA 1
ATOM 743 C C . ARG A 1 92 ? 21.343 1.963 -5.179 1.00 67.81 92 ARG A C 1
ATOM 745 O O . ARG A 1 92 ? 21.891 0.930 -5.533 1.00 67.81 92 ARG A O 1
ATOM 752 N N . GLU A 1 93 ? 20.810 2.123 -3.968 1.00 80.06 93 GLU A N 1
ATOM 753 C CA . GLU A 1 93 ? 20.859 1.099 -2.922 1.00 80.06 93 GLU A CA 1
ATOM 754 C C . GLU A 1 93 ? 19.481 0.461 -2.694 1.00 80.06 93 GLU A C 1
ATOM 756 O O . GLU A 1 93 ? 18.507 1.199 -2.475 1.00 80.06 93 GLU A O 1
ATOM 761 N N . PRO A 1 94 ? 19.400 -0.884 -2.687 1.00 87.19 94 PRO A N 1
ATOM 762 C CA . PRO A 1 94 ? 18.193 -1.609 -2.318 1.00 87.19 94 PRO A CA 1
ATOM 763 C C . PRO A 1 94 ? 17.723 -1.256 -0.903 1.00 87.19 94 PRO A C 1
ATOM 765 O O . PRO A 1 94 ? 18.523 -1.048 0.012 1.00 87.19 94 PRO A O 1
ATOM 768 N N . LEU A 1 95 ? 16.407 -1.207 -0.701 1.00 91.19 95 LEU A N 1
ATOM 769 C CA . LEU A 1 95 ? 15.803 -0.985 0.611 1.00 91.19 95 LEU A CA 1
ATOM 770 C C . LEU A 1 95 ? 15.267 -2.301 1.156 1.00 91.19 95 LEU A C 1
ATOM 772 O O . LEU A 1 95 ? 14.227 -2.784 0.717 1.00 91.19 95 LEU A O 1
ATOM 776 N N . GLY A 1 96 ? 15.963 -2.857 2.142 1.00 89.88 96 GLY A N 1
ATOM 777 C CA . GLY A 1 96 ? 15.455 -3.993 2.899 1.00 89.88 96 GLY A CA 1
ATOM 778 C C . GLY A 1 96 ? 14.267 -3.618 3.798 1.00 89.88 96 GLY A C 1
ATOM 779 O O . GLY A 1 96 ? 14.003 -2.436 4.047 1.00 89.88 96 GLY A O 1
ATOM 780 N N . PRO A 1 97 ? 13.566 -4.622 4.342 1.00 88.62 97 PRO A N 1
ATOM 781 C CA . PRO A 1 97 ? 12.387 -4.401 5.176 1.00 88.62 97 PRO A CA 1
ATOM 782 C C . PRO A 1 97 ? 12.716 -3.905 6.591 1.00 88.62 97 PRO A C 1
ATOM 784 O O . PRO A 1 97 ? 11.871 -3.318 7.278 1.00 88.62 97 PRO A O 1
ATOM 787 N N . ILE A 1 98 ? 13.954 -4.117 7.040 1.00 87.44 98 ILE A N 1
ATOM 788 C CA . ILE A 1 98 ? 14.463 -3.666 8.335 1.00 87.44 98 ILE A CA 1
ATOM 789 C C . ILE A 1 98 ? 15.031 -2.251 8.166 1.00 87.44 98 ILE A C 1
ATOM 791 O O . ILE A 1 98 ? 15.987 -2.043 7.425 1.00 87.44 98 ILE A O 1
ATOM 795 N N . GLY A 1 99 ? 14.413 -1.260 8.817 1.00 87.25 99 GLY A N 1
ATOM 796 C CA . GLY A 1 99 ? 14.785 0.153 8.678 1.00 87.25 99 GLY A CA 1
ATOM 797 C C . GLY A 1 99 ? 13.663 1.129 9.048 1.00 87.25 99 GLY A C 1
ATOM 798 O O . GLY A 1 99 ? 12.718 0.777 9.752 1.00 87.25 99 GLY A O 1
ATOM 799 N N . SER A 1 100 ? 13.742 2.370 8.569 1.00 93.81 100 SER A N 1
ATOM 800 C CA . SER A 1 100 ? 12.650 3.342 8.733 1.00 93.81 100 SER A CA 1
ATOM 801 C C . SER A 1 100 ? 11.436 2.938 7.886 1.00 93.81 100 SER A C 1
ATOM 803 O O . SER A 1 100 ? 11.571 2.723 6.680 1.00 93.81 100 SER A O 1
ATOM 805 N N . LEU A 1 101 ? 10.254 2.858 8.510 1.00 95.00 101 LEU A N 1
ATOM 806 C CA . LEU A 1 101 ? 8.993 2.557 7.819 1.00 95.00 101 LEU A CA 1
ATOM 807 C C . LEU A 1 101 ? 8.618 3.656 6.826 1.00 95.00 101 LEU A C 1
ATOM 809 O O . LEU A 1 101 ? 8.239 3.350 5.703 1.00 95.00 101 LEU A O 1
ATOM 813 N N . GLU A 1 102 ? 8.829 4.921 7.185 1.00 94.62 102 GLU A N 1
ATOM 814 C CA . GLU A 1 102 ? 8.637 6.056 6.280 1.00 94.62 102 GLU A CA 1
ATOM 815 C C . GLU A 1 102 ? 9.515 5.920 5.025 1.00 94.62 102 GLU A C 1
ATOM 817 O O . GLU A 1 102 ? 9.059 6.090 3.891 1.00 94.62 102 GLU A O 1
ATOM 822 N N . ARG A 1 103 ? 10.794 5.561 5.212 1.00 92.75 103 ARG A N 1
ATOM 823 C CA . ARG A 1 103 ? 11.729 5.346 4.100 1.00 92.75 103 ARG A CA 1
ATOM 824 C C . ARG A 1 103 ? 11.303 4.157 3.240 1.00 92.75 103 ARG A C 1
ATOM 826 O O . ARG A 1 103 ? 11.425 4.244 2.016 1.00 92.75 103 ARG A O 1
ATOM 833 N N . TYR A 1 104 ? 10.830 3.084 3.874 1.00 94.88 104 TYR A N 1
ATOM 834 C CA . TYR A 1 104 ? 10.335 1.890 3.199 1.00 94.88 104 TYR A CA 1
ATOM 835 C C . TYR A 1 104 ? 9.084 2.207 2.378 1.00 94.88 104 TYR A C 1
ATOM 837 O O . TYR A 1 104 ? 9.076 1.927 1.188 1.00 94.88 104 TYR A O 1
ATOM 845 N N . PHE A 1 105 ? 8.092 2.897 2.948 1.00 95.25 105 PHE A N 1
ATOM 846 C CA . PHE A 1 105 ? 6.874 3.314 2.250 1.00 95.25 105 PHE A CA 1
ATOM 847 C C . PHE A 1 105 ? 7.170 4.148 1.000 1.00 95.25 105 PHE A C 1
ATOM 849 O O . PHE A 1 105 ? 6.677 3.833 -0.081 1.00 95.25 105 PHE A O 1
ATOM 856 N N . LYS A 1 106 ? 8.048 5.156 1.108 1.00 93.56 106 LYS A N 1
ATOM 857 C CA . LYS A 1 106 ? 8.479 5.964 -0.049 1.00 93.56 106 LYS A CA 1
ATOM 858 C C . LYS A 1 106 ? 9.137 5.111 -1.142 1.00 93.56 106 LYS A C 1
ATOM 860 O O . LYS A 1 106 ? 8.947 5.369 -2.328 1.00 93.56 106 LYS A O 1
ATOM 865 N N . GLY A 1 107 ? 9.918 4.100 -0.757 1.00 94.00 107 GLY A N 1
ATOM 866 C CA . GLY A 1 107 ? 10.464 3.119 -1.699 1.00 94.00 107 GLY A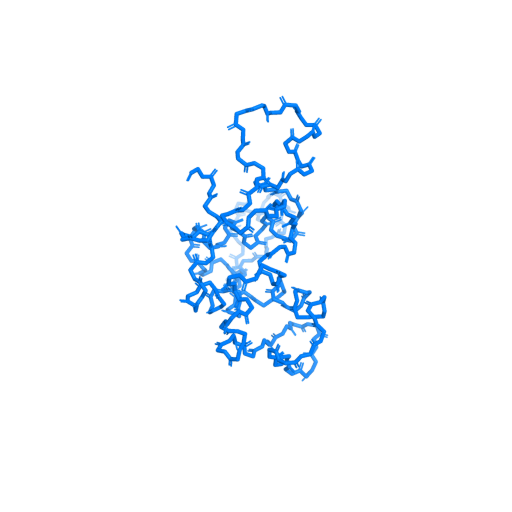 CA 1
ATOM 867 C C . GLY A 1 107 ? 9.372 2.252 -2.323 1.00 94.00 107 GLY A C 1
ATOM 868 O O . GLY A 1 107 ? 9.345 2.066 -3.531 1.00 94.00 107 GLY A O 1
ATOM 869 N N . LEU A 1 108 ? 8.434 1.790 -1.504 1.00 94.69 108 LEU A N 1
ATOM 870 C CA . LEU A 1 108 ? 7.405 0.831 -1.877 1.00 94.69 108 LEU A CA 1
ATOM 871 C C . LEU A 1 108 ? 6.470 1.406 -2.939 1.00 94.69 108 LEU A C 1
ATOM 873 O O . LEU A 1 108 ? 6.178 0.751 -3.928 1.00 94.69 108 LEU A O 1
ATOM 877 N N . ILE A 1 109 ? 6.059 2.667 -2.796 1.00 93.81 109 ILE A N 1
ATOM 878 C CA . ILE A 1 109 ? 5.210 3.324 -3.797 1.00 93.81 109 ILE A CA 1
ATOM 879 C C . ILE A 1 109 ? 5.968 3.703 -5.077 1.00 93.81 109 ILE A C 1
ATOM 881 O O . ILE A 1 109 ? 5.338 4.065 -6.066 1.00 93.81 109 ILE A O 1
ATOM 885 N N . THR A 1 110 ? 7.301 3.642 -5.103 1.00 92.31 110 THR A N 1
ATOM 886 C CA . THR A 1 110 ? 8.109 3.932 -6.306 1.00 92.31 110 THR A CA 1
ATOM 887 C C . THR A 1 110 ? 8.612 2.675 -7.013 1.00 92.31 110 THR A C 1
ATOM 889 O O . THR A 1 110 ? 9.094 2.778 -8.138 1.00 92.31 110 THR A O 1
ATOM 892 N N . ASP A 1 111 ? 8.429 1.505 -6.405 1.00 92.69 111 ASP A N 1
ATOM 893 C CA . ASP A 1 111 ? 8.784 0.194 -6.938 1.00 92.69 111 ASP A CA 1
ATOM 894 C C . ASP A 1 111 ? 7.512 -0.641 -7.146 1.00 92.69 111 ASP A C 1
ATOM 896 O O . ASP A 1 111 ? 6.924 -1.163 -6.201 1.00 92.69 111 ASP A O 1
ATOM 900 N N . SER A 1 112 ? 7.055 -0.738 -8.395 1.00 92.94 112 SER A N 1
ATOM 901 C CA . SER A 1 112 ? 5.820 -1.447 -8.747 1.00 92.94 112 SER A CA 1
ATOM 902 C C . SER A 1 112 ? 5.887 -2.950 -8.474 1.00 92.94 112 SER A C 1
ATOM 904 O O . SER A 1 112 ? 4.889 -3.526 -8.041 1.00 92.94 112 SER A O 1
ATOM 906 N N . GLU A 1 113 ? 7.045 -3.576 -8.699 1.00 93.12 113 GLU A N 1
ATOM 907 C CA . GLU A 1 113 ? 7.228 -5.010 -8.450 1.00 93.12 113 GLU A CA 1
ATOM 908 C C . GLU A 1 113 ? 7.299 -5.276 -6.946 1.00 93.12 113 GLU A C 1
ATOM 910 O O . GLU A 1 113 ? 6.609 -6.157 -6.429 1.00 93.12 113 GLU A O 1
ATOM 915 N N . GLY A 1 114 ? 8.056 -4.446 -6.221 1.00 94.75 114 GLY A N 1
ATOM 916 C CA . GLY A 1 114 ? 8.114 -4.486 -4.764 1.00 94.75 114 GLY A CA 1
ATOM 917 C C . GLY A 1 114 ? 6.746 -4.270 -4.110 1.00 94.75 114 GLY A C 1
ATOM 918 O O . GLY A 1 114 ? 6.408 -4.952 -3.143 1.00 94.75 114 GLY A O 1
ATOM 919 N N . PHE A 1 115 ? 5.920 -3.374 -4.662 1.00 95.50 115 PHE A N 1
ATOM 920 C CA . PHE A 1 115 ? 4.553 -3.150 -4.189 1.00 95.50 115 PHE A CA 1
ATOM 921 C C . PHE A 1 115 ? 3.679 -4.399 -4.334 1.00 95.50 115 PHE A C 1
ATOM 923 O O . PHE A 1 115 ? 2.984 -4.771 -3.389 1.00 95.50 115 PHE A O 1
ATOM 930 N N . GLN A 1 116 ? 3.731 -5.070 -5.488 1.00 96.00 116 GLN A N 1
ATOM 931 C CA . GLN A 1 116 ? 3.017 -6.331 -5.690 1.00 96.00 116 GLN A CA 1
ATOM 932 C C . GLN A 1 116 ? 3.500 -7.406 -4.710 1.00 96.00 1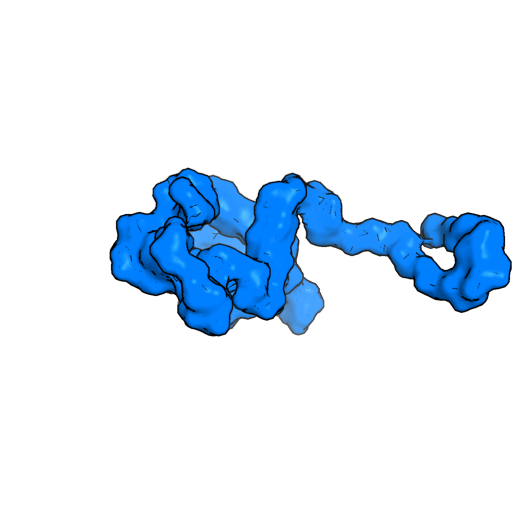16 GLN A C 1
ATOM 934 O O . GLN A 1 116 ? 2.687 -7.960 -3.975 1.00 96.00 116 GLN A O 1
ATOM 939 N N . ALA A 1 117 ? 4.813 -7.636 -4.632 1.00 96.12 117 ALA A N 1
ATOM 940 C CA . ALA A 1 117 ? 5.386 -8.647 -3.746 1.00 96.12 117 ALA A CA 1
ATOM 941 C C . ALA A 1 117 ? 5.030 -8.398 -2.267 1.00 96.12 117 ALA A C 1
ATOM 943 O O . ALA A 1 117 ? 4.768 -9.332 -1.511 1.00 96.12 117 ALA A O 1
ATOM 944 N N . PHE A 1 118 ? 4.959 -7.133 -1.844 1.00 97.00 118 PHE A N 1
ATOM 945 C CA . PHE A 1 118 ? 4.498 -6.772 -0.506 1.00 97.00 118 PHE A CA 1
ATOM 946 C C . PHE A 1 118 ? 3.039 -7.186 -0.271 1.00 97.00 118 PHE A C 1
ATOM 948 O O . PHE A 1 118 ? 2.710 -7.717 0.794 1.00 97.00 118 PHE A O 1
ATOM 955 N N . LEU A 1 119 ? 2.151 -6.950 -1.240 1.00 95.94 119 LEU A N 1
ATOM 956 C CA . LEU A 1 119 ? 0.748 -7.345 -1.126 1.00 95.94 119 LEU A CA 1
ATOM 957 C C . LEU A 1 119 ? 0.574 -8.861 -1.128 1.00 95.94 119 LEU A C 1
ATOM 959 O O . LEU A 1 119 ? -0.242 -9.352 -0.353 1.00 95.94 119 LEU A O 1
ATOM 963 N N . ASP A 1 120 ? 1.374 -9.586 -1.904 1.00 95.50 120 ASP A N 1
ATOM 964 C CA . ASP A 1 120 ? 1.344 -11.051 -1.938 1.00 95.50 120 ASP A CA 1
ATOM 965 C C . ASP A 1 120 ? 1.743 -11.662 -0.579 1.00 95.50 120 ASP A C 1
ATOM 967 O O . ASP A 1 120 ? 1.171 -12.656 -0.139 1.00 95.50 120 ASP A O 1
ATOM 971 N N . VAL A 1 121 ? 2.681 -11.035 0.142 1.00 96.06 121 VAL A N 1
ATOM 972 C CA . VAL A 1 121 ? 3.109 -11.475 1.486 1.00 96.06 121 VAL A CA 1
ATOM 973 C C . VAL A 1 121 ? 2.100 -11.097 2.580 1.00 96.06 121 VAL A C 1
ATOM 975 O O . VAL A 1 121 ? 1.915 -11.816 3.574 1.00 96.06 121 VAL A O 1
ATOM 978 N N . THR A 1 122 ? 1.475 -9.928 2.451 1.00 96.06 122 THR A N 1
ATOM 979 C CA . THR A 1 122 ? 0.668 -9.333 3.527 1.00 96.06 122 THR A CA 1
ATOM 980 C C . THR A 1 122 ? -0.830 -9.554 3.380 1.00 96.06 122 THR A C 1
ATOM 982 O O . THR A 1 122 ? -1.543 -9.420 4.372 1.00 96.06 122 THR A O 1
ATOM 985 N N . ASP A 1 123 ? -1.317 -9.866 2.178 1.00 94.00 123 ASP A N 1
ATOM 986 C CA . ASP A 1 123 ? -2.739 -9.876 1.824 1.00 94.00 123 ASP A CA 1
ATOM 987 C C . ASP A 1 123 ? -3.459 -8.567 2.215 1.00 94.00 123 ASP A C 1
ATOM 989 O O . ASP A 1 123 ? -4.650 -8.578 2.542 1.00 94.00 123 ASP A O 1
ATOM 993 N N . PHE A 1 124 ? -2.749 -7.429 2.251 1.00 94.94 124 PHE A N 1
ATOM 994 C CA . PHE A 1 124 ? -3.221 -6.248 2.979 1.00 94.94 124 PHE A CA 1
ATOM 995 C C . PHE A 1 124 ? -4.608 -5.777 2.527 1.00 94.94 124 PHE A C 1
ATOM 997 O O . PHE A 1 124 ? -5.529 -5.737 3.338 1.00 94.94 124 PHE A O 1
ATOM 1004 N N . PHE A 1 125 ? -4.799 -5.507 1.235 1.00 92.94 125 PHE A N 1
ATOM 1005 C CA . PHE A 1 125 ? -6.085 -5.037 0.702 1.00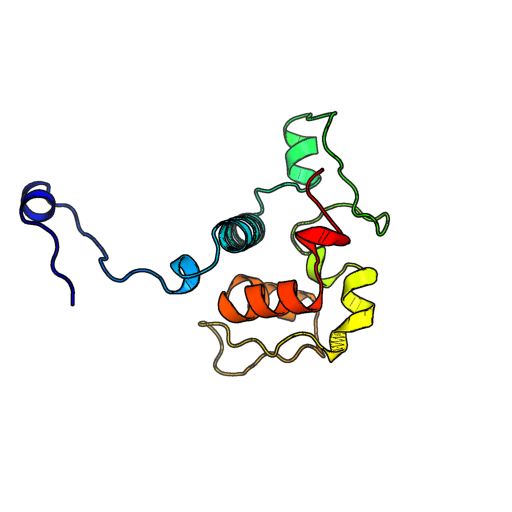 92.94 125 PHE A CA 1
ATOM 1006 C C . PHE A 1 125 ? -7.151 -6.134 0.551 1.00 92.94 125 PHE A C 1
ATOM 1008 O O . PHE A 1 125 ? -8.288 -5.829 0.205 1.00 92.94 125 PHE A O 1
ATOM 1015 N N . GLN A 1 126 ? -6.807 -7.402 0.798 1.00 92.00 126 GLN A N 1
ATOM 1016 C CA . GLN A 1 126 ? -7.740 -8.527 0.678 1.00 92.00 126 GLN A CA 1
ATOM 1017 C C . GLN A 1 126 ? -8.266 -8.995 2.039 1.00 92.00 126 GLN A C 1
ATOM 1019 O O . GLN A 1 126 ? -9.449 -9.290 2.169 1.00 92.00 126 GLN A O 1
ATOM 1024 N N . LYS A 1 127 ? -7.396 -9.074 3.055 1.00 92.62 127 LYS A N 1
ATOM 1025 C CA . LYS A 1 127 ? -7.712 -9.671 4.366 1.00 92.62 127 LYS A CA 1
ATOM 1026 C C . LYS A 1 127 ? -7.584 -8.703 5.539 1.00 92.62 127 LYS A C 1
ATOM 1028 O O . LYS A 1 127 ? -8.221 -8.910 6.568 1.00 92.62 127 LYS A O 1
ATOM 1033 N N . ILE A 1 128 ? -6.727 -7.685 5.435 1.00 92.81 128 ILE A N 1
ATOM 1034 C CA . ILE A 1 128 ? -6.407 -6.796 6.564 1.00 92.81 128 ILE A CA 1
ATOM 1035 C C . ILE A 1 128 ? -7.214 -5.500 6.486 1.00 92.81 128 ILE A C 1
ATOM 1037 O O . ILE A 1 128 ? -7.831 -5.096 7.470 1.00 92.81 128 ILE A O 1
ATOM 1041 N N . CYS A 1 129 ? -7.215 -4.852 5.334 1.00 91.69 129 CYS A N 1
ATOM 1042 C CA . CYS A 1 129 ? -7.821 -3.551 5.112 1.00 91.69 129 CYS A CA 1
ATOM 1043 C C . CYS A 1 129 ? -8.563 -3.550 3.766 1.00 91.69 129 CYS A C 1
ATOM 1045 O O . CYS A 1 129 ? -8.108 -2.918 2.807 1.00 91.69 129 CYS A O 1
ATOM 1047 N N . PRO A 1 130 ? -9.660 -4.322 3.651 1.00 86.56 130 PRO A N 1
ATOM 1048 C CA . PRO A 1 130 ? -10.483 -4.294 2.456 1.00 86.56 130 PRO A CA 1
ATOM 1049 C C . PRO A 1 130 ? -11.230 -2.960 2.347 1.00 86.56 130 PRO A C 1
ATOM 1051 O O . PRO A 1 130 ? -11.366 -2.199 3.314 1.00 86.56 130 PRO A O 1
ATOM 1054 N N . ARG A 1 131 ? -11.718 -2.677 1.138 1.00 77.00 131 ARG A N 1
ATOM 1055 C CA . ARG A 1 131 ? -12.491 -1.459 0.862 1.00 77.00 131 ARG A CA 1
ATOM 1056 C C . ARG A 1 131 ? -13.916 -1.508 1.417 1.00 77.00 131 ARG A C 1
ATOM 1058 O O . ARG A 1 131 ? -14.514 -0.458 1.612 1.00 77.00 131 ARG A O 1
ATOM 1065 N N . TYR A 1 132 ? -14.438 -2.711 1.645 1.00 63.44 132 TYR A N 1
ATOM 1066 C CA . TYR A 1 132 ? -15.794 -3.011 2.100 1.00 63.44 132 TYR A CA 1
ATOM 1067 C C . TYR A 1 132 ? -15.786 -4.284 2.945 1.00 63.44 132 TYR A C 1
ATOM 1069 O O . TYR A 1 132 ? -14.956 -5.177 2.644 1.00 63.44 132 TYR A O 1
#

Sequence (132 aa):
MQEATPRYKQLGLKATLSCPPELSLPRAILHHLLAARSGHGDFEQYHQRFNHTEALLTCSCGEAKEVDHLVYCRKTLVRRQQWPTLHPYSRREPLGPIGSLERYFKGLITDSEGFQAFLDVTDFFQKICPRY

Radius of gyration: 17.64 Å; chains: 1; bounding box: 42×29×53 Å

Secondary structure (DSSP, 8-state):
-PPPPHHHHHTT-----SPPGGGGS-HHHHHHHHHHHHT-SS-HHHHHHTT-TTS--B-TTSSB--TTHHHH-HHHHTTGGGSPPB--TT-SS-B-SSS-HHHHHHHHTT-HHHHHHHHHHH-IIIIIS---